Protein AF-Q6QZM2-F1 (afdb_monomer)

InterPro domains:
  IPR052220 Methyltransferase-like protein 25 [PTHR12496] (1-165)

Nearest PDB structures (foldseek):
  8p1q-assembly1_A  TM=1.796E-01  e=7.866E+00  Homo sapiens

Secondary structure (DSSP, 8-state):
---SHHHHHTT----HHHHHHTT--HHHHHHTTPPPPTHHHHHHHHHHHHHHH-GGGTTT-------S-SSHHHHHHHHHHHHT-HHHHTS-HHHHHHHHHHTTTHHHHHHHHHHHHHHTHHHHHHHHHHHHHHHHHHTT--SEEEEE-S-TTT-S--EEEEE-------

Sequence (170 aa):
FPLSQYLRERQVRMGRNARMLAAQSIERTVDAKELPNVTLYYRALLEILVHRHAPQLKNELQVGKVRKFESFEEYIQKCATKLDAPWLTAVKKEELQSLLQEYALDKHFLDLFYLLRMSFAPVLESLILLDRLLYLKELGYERSYLIDLFDPVISPRHFAIVSIKPQTQQ

Mean predicted aligned error: 5.3 Å

Foldseek 3Di:
DFLAPVVVVVVDDDDPVLVVLLLDFPVQCVVVVDFPDCVVVLVVLVLVVCVVFPVVCNPPQDQDDDDDDDDSLRVQVSSCVSRVPVSSVVDDPVVSVVSCVVCVVVVVVVRVVVSVSNVCNNVSNVVRVVSVQNSCVVVVQVQWDWDQQDDCNVPVPRIDIDTDDPDPPD

pLDDT: mean 92.28, std 6.99, range [41.72, 98.44]

Solvent-accessible surface area (backbone atoms only — not comparable to full-atom values): 10043 Å² total; per-residue (Å²): 103,61,73,15,65,76,42,48,77,68,64,49,78,66,56,69,69,55,60,58,37,28,73,50,48,53,58,35,38,60,74,70,67,57,71,73,64,66,65,60,54,53,48,54,53,48,51,50,50,32,55,74,77,38,56,90,44,65,89,72,71,77,76,77,90,82,77,94,63,92,47,69,67,53,46,47,48,53,45,17,67,73,64,72,32,69,72,57,61,68,57,51,69,68,5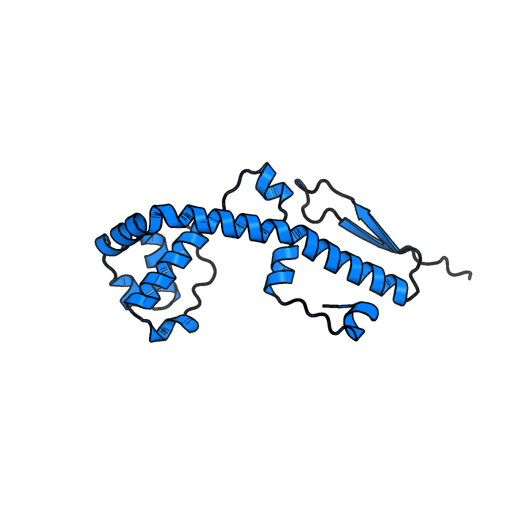6,58,50,51,51,53,62,74,46,53,70,54,48,57,56,53,45,50,51,50,53,59,55,41,69,47,7,63,58,47,33,49,53,54,52,49,33,51,53,48,30,39,39,76,72,66,43,71,58,49,46,82,42,85,75,49,58,43,61,86,34,62,79,15,67,44,81,49,71,61,80,75,82,78,84,128

Radius of gyration: 22.47 Å; Cα contacts (8 Å, |Δi|>4): 160; chains: 1; bounding box: 41×36×76 Å

Organism: Drosophila simulans (NCBI:txid7240)

Structure (mmCIF, N/CA/C/O backbone):
data_AF-Q6QZM2-F1
#
_entry.id   AF-Q6QZM2-F1
#
loop_
_atom_site.group_PDB
_atom_site.id
_atom_site.type_symbol
_atom_site.label_atom_id
_atom_site.label_alt_id
_atom_site.label_comp_id
_atom_site.label_asym_id
_atom_site.label_entity_id
_atom_site.label_seq_id
_atom_site.pdbx_PDB_ins_code
_atom_site.Cartn_x
_atom_site.Cartn_y
_atom_site.Cartn_z
_atom_site.occupancy
_atom_site.B_iso_or_equiv
_atom_site.auth_seq_id
_atom_site.auth_comp_id
_atom_site.auth_asym_id
_atom_site.auth_atom_id
_atom_site.pdbx_PDB_model_num
ATOM 1 N N . PHE A 1 1 ? -5.371 -10.272 12.653 1.00 90.38 1 PHE A N 1
ATOM 2 C CA . PHE A 1 1 ? -6.706 -9.774 12.296 1.00 90.38 1 PHE A CA 1
ATOM 3 C C . PHE A 1 1 ? -7.587 -10.994 12.187 1.00 90.38 1 PHE A C 1
ATOM 5 O O . PHE A 1 1 ? -7.210 -11.879 11.417 1.00 90.38 1 PHE A O 1
ATOM 12 N N . PRO A 1 2 ? -8.656 -11.066 12.980 1.00 97.19 2 PRO A N 1
ATOM 13 C CA . PRO A 1 2 ? -9.215 -9.993 13.815 1.00 97.19 2 PRO A CA 1
ATOM 14 C C . PRO A 1 2 ? -8.735 -10.053 15.281 1.00 97.19 2 PRO A C 1
ATOM 16 O O . PRO A 1 2 ? -7.919 -10.918 15.609 1.00 97.19 2 PRO A O 1
ATOM 19 N N . LEU A 1 3 ? -9.177 -9.110 16.120 1.00 97.81 3 LEU A N 1
ATOM 20 C CA . LEU A 1 3 ? -9.057 -9.141 17.586 1.00 97.81 3 LEU A CA 1
ATOM 21 C C . LEU A 1 3 ? -10.378 -9.523 18.262 1.00 97.81 3 LEU A C 1
ATOM 23 O O . LEU A 1 3 ? -10.362 -10.332 19.191 1.00 97.81 3 LEU A O 1
ATOM 27 N N . SER A 1 4 ? -11.506 -8.987 17.790 1.00 98.31 4 SER A N 1
ATOM 28 C CA . SER A 1 4 ? -12.819 -9.270 18.375 1.00 98.31 4 SER A CA 1
ATOM 29 C C . SER A 1 4 ? -13.150 -10.760 18.316 1.00 98.31 4 SER A C 1
ATOM 31 O O . SER A 1 4 ? -12.785 -11.474 17.374 1.00 98.31 4 SER A O 1
ATOM 33 N N . GLN A 1 5 ? -13.822 -11.262 19.344 1.00 98.44 5 GLN A N 1
ATOM 34 C CA . GLN A 1 5 ? -14.399 -12.597 19.364 1.00 98.44 5 GLN A CA 1
ATOM 35 C C . GLN A 1 5 ? -15.406 -12.754 18.219 1.00 98.44 5 GLN A C 1
ATOM 37 O O . GLN A 1 5 ? -15.305 -13.726 17.471 1.00 98.44 5 GLN A O 1
ATOM 42 N N . TYR A 1 6 ? -16.261 -11.754 17.982 1.00 98.19 6 TYR A N 1
ATOM 43 C CA . TYR A 1 6 ? -17.255 -11.765 16.902 1.00 98.19 6 TYR A CA 1
ATOM 44 C C . TYR A 1 6 ? -16.673 -12.105 15.517 1.00 98.19 6 TYR A C 1
ATOM 46 O O . TYR A 1 6 ? -17.218 -12.948 14.791 1.00 98.19 6 TYR A O 1
ATOM 54 N N . LEU A 1 7 ? -15.565 -11.459 15.128 1.00 97.94 7 LEU A N 1
ATOM 55 C CA . LEU A 1 7 ? -14.921 -11.716 13.836 1.00 97.94 7 LEU A CA 1
ATOM 56 C C . LEU A 1 7 ? -14.043 -12.977 13.856 1.00 97.94 7 LEU A C 1
ATOM 58 O O . LEU A 1 7 ? -13.875 -13.607 12.808 1.00 97.94 7 LEU A O 1
ATOM 62 N N . ARG A 1 8 ? -13.493 -13.363 15.019 1.00 98.06 8 ARG A N 1
ATOM 63 C CA . ARG A 1 8 ? -12.731 -14.617 15.176 1.00 98.06 8 ARG A CA 1
ATOM 64 C C . ARG A 1 8 ? -13.630 -15.834 14.966 1.00 98.06 8 ARG A C 1
ATOM 66 O O . ARG A 1 8 ? -13.247 -16.729 14.219 1.00 98.06 8 ARG A O 1
ATOM 73 N N . GLU A 1 9 ? -14.829 -15.833 15.542 1.00 98.31 9 GLU A N 1
ATOM 74 C CA . GLU A 1 9 ? -15.831 -16.899 15.380 1.00 98.31 9 GLU A CA 1
ATOM 75 C C . GLU A 1 9 ? -16.295 -17.046 13.927 1.00 98.31 9 GLU A C 1
ATOM 77 O O . GLU A 1 9 ? -16.494 -18.155 13.440 1.00 98.31 9 GLU A O 1
ATOM 82 N N . ARG A 1 10 ? -16.378 -15.932 13.193 1.00 97.75 10 ARG A N 1
ATOM 83 C CA . ARG A 1 10 ? -16.682 -15.906 11.749 1.00 97.75 10 ARG A CA 1
ATOM 84 C C . ARG A 1 10 ? -15.488 -16.238 10.861 1.00 97.75 10 ARG A C 1
ATOM 86 O O . ARG A 1 10 ? -15.605 -16.182 9.641 1.00 97.75 10 ARG A O 1
ATOM 93 N N . GLN A 1 11 ? -14.338 -16.543 11.459 1.00 97.31 11 GLN A N 1
ATOM 94 C CA . GLN A 1 11 ? -13.102 -16.878 10.758 1.00 97.31 11 GLN A CA 1
ATOM 95 C C . GLN A 1 11 ? -12.695 -15.824 9.715 1.00 97.31 11 GLN A C 1
ATOM 97 O O . GLN A 1 11 ? -12.095 -16.153 8.689 1.00 97.31 11 GLN A O 1
ATOM 102 N N . VAL A 1 12 ? -12.997 -14.546 9.967 1.00 97.00 12 VAL A N 1
ATOM 103 C CA . VAL A 1 12 ? -12.659 -13.463 9.038 1.00 97.00 12 VAL A CA 1
ATOM 104 C C . VAL A 1 12 ? -11.143 -13.331 8.951 1.00 97.00 12 VAL A C 1
ATOM 106 O O . VAL A 1 12 ? -10.445 -13.302 9.963 1.00 97.00 12 VAL A O 1
ATOM 109 N N . ARG A 1 13 ? -10.607 -13.218 7.733 1.00 96.00 13 ARG A N 1
ATOM 110 C CA . ARG A 1 13 ? -9.166 -13.069 7.501 1.00 96.00 13 ARG A CA 1
ATOM 111 C C . ARG A 1 13 ? -8.884 -11.831 6.671 1.00 96.00 13 ARG A C 1
ATOM 113 O O . ARG A 1 13 ? -9.508 -11.603 5.643 1.00 96.00 13 ARG A O 1
ATOM 120 N N . MET A 1 14 ? -7.879 -11.067 7.093 1.00 95.31 14 MET A N 1
ATOM 121 C CA . MET A 1 14 ? -7.363 -9.934 6.330 1.00 95.31 14 MET A CA 1
ATOM 122 C C . MET A 1 14 ? -5.861 -10.101 6.091 1.00 95.31 14 MET A C 1
ATOM 124 O O . MET A 1 14 ? -5.041 -10.041 7.016 1.00 95.31 14 MET A O 1
ATOM 128 N N . GLY A 1 15 ? -5.499 -10.319 4.825 1.00 95.75 15 GLY A N 1
ATOM 129 C CA . GLY A 1 15 ? -4.117 -10.518 4.394 1.00 95.75 15 GLY A CA 1
ATOM 130 C C . GLY A 1 15 ? -3.239 -9.274 4.565 1.00 95.75 15 GLY A C 1
ATOM 131 O O . GLY A 1 15 ? -3.713 -8.164 4.817 1.00 95.75 15 GLY A O 1
ATOM 132 N N . ARG A 1 16 ? -1.922 -9.448 4.401 1.00 94.19 16 ARG A N 1
ATOM 133 C CA . ARG A 1 16 ? -0.940 -8.354 4.514 1.00 94.19 16 ARG A CA 1
ATOM 134 C C . ARG A 1 16 ? -1.261 -7.188 3.574 1.00 94.19 16 ARG A C 1
ATOM 136 O O . ARG A 1 16 ? -1.230 -6.045 4.008 1.00 94.19 16 ARG A O 1
ATOM 143 N N . ASN A 1 17 ? -1.612 -7.465 2.319 1.00 93.31 17 ASN A N 1
ATOM 144 C CA . ASN A 1 17 ? -1.835 -6.424 1.308 1.00 93.31 17 ASN A CA 1
ATOM 145 C C . ASN A 1 17 ? -3.066 -5.554 1.582 1.00 93.31 17 ASN A C 1
ATOM 147 O O . ASN A 1 17 ? -3.038 -4.369 1.257 1.00 93.31 17 ASN A O 1
ATOM 151 N N . ALA A 1 18 ? -4.112 -6.125 2.184 1.00 95.00 18 ALA A N 1
ATOM 152 C CA . ALA A 1 18 ? -5.290 -5.379 2.619 1.00 95.00 18 ALA A CA 1
ATOM 153 C C . ALA A 1 18 ? -4.962 -4.506 3.841 1.00 95.00 18 ALA A C 1
ATOM 155 O O . ALA A 1 18 ? -5.259 -3.320 3.845 1.00 95.00 18 ALA A O 1
ATOM 156 N N . ARG A 1 19 ? -4.222 -5.039 4.823 1.00 94.62 19 ARG A N 1
ATOM 157 C CA . ARG A 1 19 ? -3.758 -4.247 5.979 1.00 94.62 19 ARG A CA 1
ATOM 158 C C . ARG A 1 19 ? -2.808 -3.109 5.594 1.00 94.62 19 ARG A C 1
ATOM 160 O O . ARG A 1 19 ? -2.853 -2.052 6.204 1.00 94.62 19 ARG A O 1
ATOM 167 N N . MET A 1 20 ? -1.955 -3.315 4.589 1.00 93.38 20 MET A N 1
ATOM 168 C CA . MET A 1 20 ? -1.104 -2.250 4.041 1.00 93.38 20 MET A CA 1
ATOM 169 C C . MET A 1 20 ? -1.921 -1.189 3.293 1.0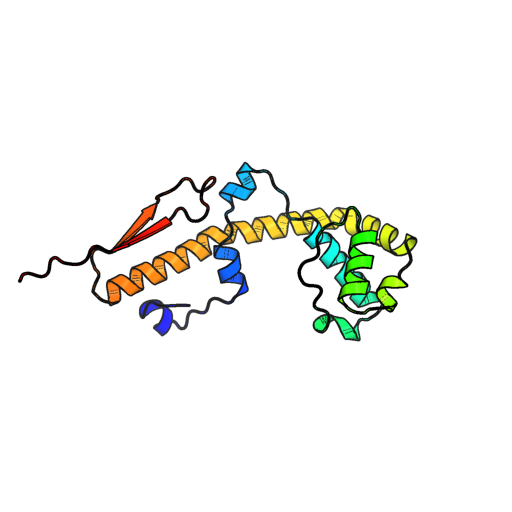0 93.38 20 MET A C 1
ATOM 171 O O . MET A 1 20 ? -1.562 -0.016 3.334 1.00 93.38 20 MET A O 1
ATOM 175 N N . LEU A 1 21 ? -2.992 -1.601 2.604 1.00 93.75 21 LEU A N 1
ATOM 176 C CA . LEU A 1 21 ? -3.899 -0.691 1.906 1.00 93.75 21 LEU A CA 1
ATOM 177 C C . LEU A 1 21 ? -4.693 0.173 2.884 1.00 93.75 21 LEU A C 1
ATOM 179 O O . LEU A 1 21 ? -4.790 1.367 2.664 1.00 93.75 21 LEU A O 1
ATOM 183 N N . ALA A 1 22 ? -5.160 -0.406 3.991 1.00 94.31 22 ALA A N 1
ATOM 184 C CA . ALA A 1 22 ? -5.863 0.306 5.059 1.00 94.31 22 ALA A CA 1
ATOM 185 C C . ALA A 1 22 ? -5.058 1.459 5.690 1.00 94.31 22 ALA A C 1
ATOM 187 O O . ALA A 1 22 ? -5.608 2.247 6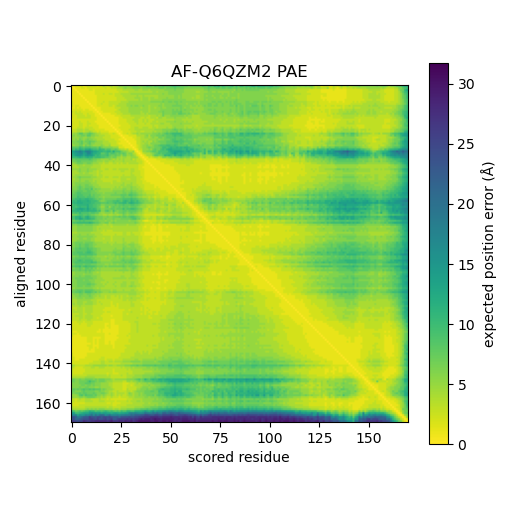.439 1.00 94.31 22 ALA A O 1
ATOM 188 N N . ALA A 1 23 ? -3.745 1.532 5.445 1.00 90.56 23 ALA A N 1
ATOM 189 C CA . ALA A 1 23 ? -2.890 2.613 5.929 1.00 90.56 23 ALA A CA 1
ATOM 190 C C . ALA A 1 23 ? -2.675 3.737 4.896 1.00 90.56 23 ALA A C 1
ATOM 192 O O . ALA A 1 23 ? -1.897 4.656 5.159 1.00 90.56 23 ALA A O 1
ATOM 193 N N . GLN A 1 24 ? -3.269 3.625 3.707 1.00 90.12 24 GLN A N 1
ATOM 194 C CA . GLN A 1 24 ? -3.244 4.658 2.673 1.00 90.12 24 GLN A CA 1
ATOM 195 C C . GLN A 1 24 ? -4.419 5.621 2.876 1.00 90.12 24 GLN A C 1
ATOM 197 O O . GLN A 1 24 ? -5.484 5.183 3.295 1.00 90.12 24 GLN A O 1
ATOM 202 N N . SER A 1 25 ? -4.245 6.903 2.543 1.00 88.75 25 SER A N 1
ATOM 203 C CA . SER A 1 25 ? -5.334 7.892 2.561 1.00 88.75 25 SER A CA 1
ATOM 204 C C . SER A 1 25 ? -5.645 8.346 1.148 1.00 88.75 25 SER A C 1
ATOM 206 O O . SER A 1 25 ? -4.751 8.762 0.409 1.00 88.75 25 SER A O 1
ATOM 208 N N . ILE A 1 26 ? -6.923 8.248 0.790 1.00 87.00 26 ILE A N 1
ATOM 209 C CA . ILE A 1 26 ? -7.439 8.726 -0.490 1.00 87.00 26 ILE A CA 1
ATOM 210 C C . ILE A 1 26 ? -7.563 10.250 -0.487 1.00 87.00 26 ILE A C 1
ATOM 212 O O . ILE A 1 26 ? -7.263 10.882 -1.492 1.00 87.00 26 ILE A O 1
ATOM 216 N N . GLU A 1 27 ? -7.910 10.840 0.655 1.00 88.12 27 GLU A N 1
ATOM 217 C CA . GLU A 1 27 ? -8.067 12.279 0.868 1.00 88.12 27 GLU A CA 1
ATOM 218 C C . GLU A 1 27 ? -6.765 13.006 0.545 1.00 88.12 27 GLU A C 1
ATOM 220 O O . GLU A 1 27 ? -6.755 13.935 -0.256 1.00 88.12 27 GLU A O 1
ATOM 225 N N . ARG A 1 28 ? -5.641 12.509 1.074 1.00 86.75 28 ARG A N 1
ATOM 226 C CA . ARG A 1 28 ? -4.314 13.048 0.770 1.00 86.75 28 ARG A CA 1
ATOM 227 C C . ARG A 1 28 ? -3.939 12.895 -0.701 1.00 86.75 28 ARG A C 1
ATOM 229 O O . ARG A 1 28 ? -3.351 13.805 -1.271 1.00 86.75 28 ARG A O 1
ATOM 236 N N . THR A 1 29 ? -4.237 11.748 -1.313 1.00 85.69 29 THR A N 1
ATOM 237 C CA . THR A 1 29 ? -3.947 11.529 -2.739 1.00 85.69 29 THR A CA 1
ATOM 238 C C . THR A 1 29 ? -4.741 12.492 -3.624 1.00 85.69 29 THR A C 1
ATOM 240 O O . THR A 1 29 ? -4.187 13.039 -4.576 1.00 85.69 29 THR A O 1
ATOM 243 N N . VAL A 1 30 ? -6.014 12.725 -3.297 1.00 86.19 30 VAL A N 1
ATOM 244 C CA . VAL A 1 30 ? -6.886 13.663 -4.013 1.00 86.19 30 VAL A CA 1
ATOM 245 C C . VAL A 1 30 ? -6.418 15.106 -3.820 1.00 86.19 30 VAL A C 1
ATOM 247 O O . VAL A 1 30 ? -6.300 15.828 -4.808 1.00 86.19 30 VAL A O 1
ATOM 250 N N . ASP A 1 31 ? -6.098 15.508 -2.587 1.00 87.62 31 ASP A N 1
ATOM 251 C CA . ASP A 1 31 ? -5.610 16.855 -2.263 1.00 87.62 31 ASP A CA 1
ATOM 252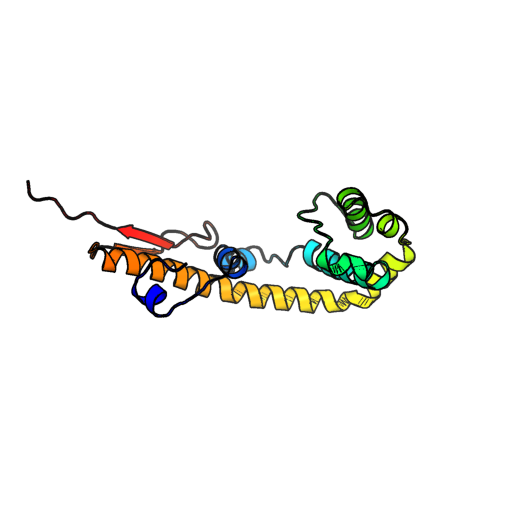 C C . ASP A 1 31 ? -4.292 17.177 -2.983 1.00 87.62 31 ASP A C 1
ATOM 254 O O . ASP A 1 31 ? -4.180 18.185 -3.683 1.00 87.62 31 ASP A O 1
ATOM 258 N N . ALA A 1 32 ? -3.328 16.255 -2.923 1.00 86.69 32 ALA A N 1
ATOM 259 C CA . ALA A 1 32 ? -2.037 16.406 -3.587 1.00 86.69 32 ALA A CA 1
ATOM 260 C C . ALA A 1 32 ? -2.118 16.275 -5.122 1.00 86.69 32 ALA A C 1
ATOM 262 O O . ALA A 1 32 ? -1.139 16.559 -5.814 1.00 86.69 32 ALA A O 1
ATOM 263 N N . LYS A 1 33 ? -3.265 15.837 -5.667 1.00 83.25 33 LYS A N 1
ATOM 264 C CA . LYS A 1 33 ? -3.457 15.500 -7.091 1.00 83.25 33 LYS A CA 1
ATOM 265 C C . LYS A 1 33 ? -2.369 14.552 -7.611 1.00 83.25 33 LYS A C 1
ATOM 267 O O . LYS A 1 33 ? -1.928 14.648 -8.757 1.00 83.25 33 LYS A O 1
ATOM 272 N N . GLU A 1 34 ? -1.921 13.641 -6.751 1.00 79.62 34 GLU A N 1
ATOM 273 C CA . GLU A 1 34 ? -0.825 12.727 -7.050 1.00 79.62 34 GLU A CA 1
ATOM 274 C C . GLU A 1 34 ? -1.336 11.496 -7.801 1.00 79.62 34 GLU A C 1
ATOM 276 O O . GLU A 1 34 ? -2.174 10.734 -7.319 1.00 79.62 34 GLU A O 1
ATOM 281 N N . LEU A 1 35 ? -0.779 11.272 -8.990 1.00 76.94 35 LEU A N 1
ATOM 282 C CA . LEU A 1 35 ? -0.908 10.002 -9.697 1.00 76.94 35 LEU A CA 1
ATOM 283 C C . LEU A 1 35 ? -0.002 8.934 -9.056 1.00 76.94 35 LEU A C 1
ATOM 285 O O . LEU A 1 35 ? 0.953 9.268 -8.344 1.00 76.94 35 LEU A O 1
ATOM 289 N N . PRO A 1 36 ? -0.260 7.635 -9.304 1.00 80.75 36 PRO A N 1
ATOM 290 C CA . PRO A 1 36 ? 0.590 6.582 -8.778 1.00 80.75 36 PRO A CA 1
ATOM 291 C C . PRO A 1 36 ? 2.030 6.765 -9.247 1.00 80.75 36 PRO A C 1
ATOM 293 O O . PRO A 1 36 ? 2.318 7.227 -10.352 1.00 80.75 36 PRO A O 1
ATOM 296 N N . ASN A 1 37 ? 2.957 6.353 -8.388 1.00 84.94 37 ASN A N 1
ATOM 297 C CA . ASN A 1 37 ? 4.373 6.479 -8.673 1.00 84.94 37 ASN A CA 1
ATOM 298 C C . ASN A 1 37 ? 4.740 5.734 -9.972 1.00 84.94 37 ASN A C 1
ATOM 300 O O . ASN A 1 37 ? 4.425 4.551 -10.113 1.00 84.94 37 ASN A O 1
ATOM 304 N N . VAL A 1 38 ? 5.485 6.395 -10.867 1.00 90.50 38 VAL A N 1
ATOM 305 C CA . VAL A 1 38 ? 5.954 5.836 -12.153 1.00 90.50 38 VAL A CA 1
ATOM 306 C C . VAL A 1 38 ? 6.670 4.486 -12.011 1.00 90.50 38 VAL A C 1
ATOM 308 O O . VAL A 1 38 ? 6.636 3.665 -12.923 1.00 90.50 38 VAL A O 1
ATOM 311 N N . THR A 1 39 ? 7.251 4.193 -10.840 1.00 91.69 39 THR A N 1
ATOM 312 C CA . THR A 1 39 ? 7.808 2.866 -10.526 1.00 91.69 39 THR A CA 1
ATOM 313 C C . THR A 1 39 ? 6.816 1.723 -10.723 1.00 91.69 39 THR A C 1
ATOM 315 O O . THR A 1 39 ? 7.258 0.625 -11.040 1.00 91.69 39 THR A O 1
ATOM 318 N N . LEU A 1 40 ? 5.508 1.928 -10.527 1.00 91.44 40 LEU A N 1
ATOM 319 C CA . LEU A 1 40 ? 4.507 0.884 -10.755 1.00 91.44 40 LEU A CA 1
ATOM 320 C C . LEU A 1 40 ? 4.438 0.510 -12.239 1.00 91.44 40 LEU A C 1
ATOM 322 O O . LEU A 1 40 ? 4.475 -0.673 -12.567 1.00 91.44 40 LEU A O 1
ATOM 326 N N . TYR A 1 41 ? 4.418 1.517 -13.113 1.00 94.56 41 TYR A N 1
ATOM 327 C CA . TYR A 1 41 ? 4.457 1.330 -14.560 1.00 94.56 41 TYR A CA 1
ATOM 328 C C . TYR A 1 41 ? 5.767 0.664 -14.995 1.00 94.56 41 TYR A C 1
ATOM 330 O O . TYR A 1 41 ? 5.743 -0.382 -15.635 1.00 94.56 41 TYR A O 1
ATOM 338 N N . TYR A 1 42 ? 6.918 1.172 -14.545 1.00 95.94 42 TYR A N 1
ATOM 339 C CA . TYR A 1 42 ? 8.216 0.574 -14.884 1.00 95.94 42 TYR A CA 1
ATOM 340 C C . TYR A 1 42 ? 8.385 -0.856 -14.361 1.00 95.94 42 TYR A C 1
ATOM 342 O O . TYR A 1 42 ? 9.039 -1.667 -15.010 1.00 95.94 42 TYR A O 1
ATOM 350 N N . ARG A 1 43 ? 7.771 -1.208 -13.224 1.00 94.00 43 ARG A N 1
ATOM 351 C CA . ARG A 1 43 ? 7.728 -2.602 -12.757 1.00 94.00 43 ARG A CA 1
ATOM 352 C C . ARG A 1 43 ? 6.895 -3.497 -13.661 1.00 94.00 43 ARG A C 1
ATOM 354 O O . ARG A 1 43 ? 7.297 -4.631 -13.878 1.00 94.00 43 ARG A O 1
ATOM 361 N N . ALA A 1 44 ? 5.765 -3.011 -14.172 1.00 94.56 44 ALA A N 1
ATOM 362 C CA . ALA A 1 44 ? 4.960 -3.773 -15.121 1.00 94.56 44 ALA A CA 1
ATOM 363 C C . ALA A 1 44 ? 5.740 -4.025 -16.423 1.00 94.56 44 ALA A C 1
ATOM 365 O O . ALA A 1 44 ? 5.760 -5.146 -16.918 1.00 94.56 44 ALA A O 1
ATOM 366 N N . LEU A 1 45 ? 6.468 -3.020 -16.918 1.00 96.56 45 LEU A N 1
ATOM 367 C CA . LEU A 1 45 ? 7.342 -3.185 -18.083 1.00 96.56 45 LEU A CA 1
ATOM 368 C C . LEU A 1 45 ? 8.509 -4.145 -17.812 1.00 96.56 45 LEU A C 1
ATOM 370 O O . LEU A 1 45 ? 8.828 -4.985 -18.649 1.00 96.56 45 LEU A O 1
ATOM 374 N N . LEU A 1 46 ? 9.120 -4.071 -16.627 1.00 96.06 46 LEU A N 1
ATOM 375 C CA . LEU A 1 46 ? 10.141 -5.032 -16.214 1.00 96.06 46 LEU A CA 1
ATOM 376 C C . LEU A 1 46 ? 9.592 -6.466 -16.185 1.00 96.06 46 LEU A C 1
ATOM 378 O O . LEU A 1 46 ? 10.276 -7.374 -16.639 1.00 96.06 46 LEU A O 1
ATOM 382 N N . GLU A 1 47 ? 8.364 -6.677 -15.709 1.00 94.94 47 GLU A N 1
ATOM 383 C CA . GLU A 1 47 ? 7.717 -7.997 -15.720 1.00 94.94 47 GLU A CA 1
ATOM 384 C C . GLU A 1 47 ? 7.559 -8.543 -17.150 1.00 94.94 47 GLU A C 1
ATOM 386 O O . GLU A 1 47 ? 7.766 -9.733 -17.390 1.00 94.94 47 GLU A O 1
ATOM 391 N N . ILE A 1 48 ? 7.260 -7.676 -18.123 1.00 95.69 48 ILE A N 1
ATOM 392 C CA . ILE A 1 48 ? 7.204 -8.053 -19.543 1.00 95.69 48 ILE A CA 1
ATOM 393 C C . ILE A 1 48 ? 8.593 -8.463 -20.047 1.00 95.69 48 ILE A C 1
ATOM 395 O O . ILE A 1 48 ? 8.716 -9.490 -20.714 1.00 95.69 48 ILE A O 1
ATOM 399 N N . LEU A 1 49 ? 9.647 -7.721 -19.693 1.00 96.50 49 LEU A N 1
ATOM 400 C CA . LEU A 1 49 ? 11.027 -8.092 -20.035 1.00 96.50 49 LEU A CA 1
ATOM 401 C C . LEU A 1 49 ? 11.424 -9.438 -19.417 1.00 96.50 49 LEU A C 1
ATOM 403 O O . LEU A 1 49 ? 12.002 -10.274 -20.107 1.00 96.50 49 LEU A O 1
ATOM 407 N N . VAL A 1 50 ? 11.071 -9.681 -18.151 1.00 95.31 50 VAL A N 1
ATOM 408 C CA . VAL A 1 50 ? 11.290 -10.978 -17.491 1.00 95.31 50 VAL A CA 1
ATOM 409 C C . VAL A 1 50 ? 10.564 -12.082 -18.250 1.00 95.31 50 VAL A C 1
ATOM 411 O O . VAL A 1 50 ? 11.155 -13.119 -18.527 1.00 95.31 50 VAL A O 1
ATOM 414 N N . HIS A 1 51 ? 9.313 -11.861 -18.652 1.00 94.69 51 HIS A N 1
ATOM 415 C CA . HIS A 1 51 ? 8.561 -12.856 -19.408 1.00 94.69 51 HIS A CA 1
ATOM 416 C C . HIS A 1 51 ? 9.174 -13.157 -20.785 1.00 94.69 51 HIS A C 1
ATOM 418 O O . HIS A 1 51 ? 9.171 -14.312 -21.205 1.00 94.69 51 HIS A O 1
ATOM 424 N N . ARG A 1 52 ? 9.713 -12.140 -21.470 1.00 94.81 52 ARG A N 1
ATOM 425 C CA . ARG A 1 52 ? 10.329 -12.273 -22.801 1.00 94.81 52 ARG A CA 1
ATOM 426 C C . ARG A 1 52 ? 11.703 -12.954 -22.754 1.00 94.81 52 ARG A C 1
ATOM 428 O O . ARG A 1 52 ? 11.977 -13.800 -23.597 1.00 94.81 52 ARG A O 1
ATOM 435 N N . HIS A 1 53 ? 12.549 -12.607 -21.783 1.00 94.25 53 HIS A N 1
ATOM 436 C CA . HIS A 1 53 ? 13.969 -13.004 -21.770 1.00 94.25 53 HIS A CA 1
ATOM 437 C C . HIS A 1 53 ? 14.325 -14.068 -20.732 1.00 94.25 53 HIS A C 1
ATOM 439 O O . HIS A 1 53 ? 15.287 -14.811 -20.916 1.00 94.25 53 HIS A O 1
ATOM 445 N N . ALA A 1 54 ? 13.580 -14.147 -19.631 1.00 93.69 54 ALA A N 1
ATOM 446 C CA . ALA A 1 54 ? 13.873 -15.049 -18.522 1.00 93.69 54 ALA A CA 1
ATOM 447 C C . ALA A 1 54 ? 12.589 -15.574 -17.845 1.00 93.69 54 ALA A C 1
ATOM 449 O O . ALA A 1 54 ? 12.412 -15.392 -16.635 1.00 93.69 54 ALA A O 1
ATOM 450 N N . PRO A 1 55 ? 11.675 -16.230 -18.590 1.00 93.06 55 PRO A N 1
ATOM 451 C CA . PRO A 1 55 ? 10.377 -16.663 -18.067 1.00 93.06 55 PRO A CA 1
ATOM 452 C C . PRO A 1 55 ? 10.487 -17.592 -16.850 1.00 93.06 55 PRO A C 1
ATOM 454 O O . PRO A 1 55 ? 9.609 -17.580 -15.987 1.00 93.06 55 PRO A O 1
ATOM 457 N N . GLN A 1 56 ? 11.579 -18.351 -16.741 1.00 93.25 56 GLN A N 1
ATOM 458 C CA . GLN A 1 56 ? 11.891 -19.205 -15.595 1.00 93.25 56 GLN A CA 1
ATOM 459 C C . GLN A 1 56 ? 12.062 -18.423 -14.283 1.00 93.25 56 GLN A C 1
ATOM 461 O O . GLN A 1 56 ? 11.788 -18.964 -13.219 1.00 93.25 56 GLN A O 1
ATOM 466 N N . LEU A 1 57 ? 12.446 -17.143 -14.345 1.00 90.62 57 LEU A N 1
ATOM 467 C CA . LEU A 1 57 ? 12.721 -16.312 -13.168 1.00 90.62 57 LEU A CA 1
ATOM 468 C C . LEU A 1 57 ? 11.500 -15.517 -12.674 1.00 90.62 57 LEU A C 1
ATOM 470 O O . LEU A 1 57 ? 11.598 -14.802 -11.675 1.00 90.62 57 LEU A O 1
ATOM 474 N N . LYS A 1 58 ? 10.341 -15.625 -13.338 1.00 85.12 58 LYS A N 1
ATOM 475 C CA . LYS A 1 58 ? 9.152 -14.783 -13.096 1.00 85.12 58 LYS A CA 1
ATOM 476 C C . LYS A 1 58 ? 8.752 -14.657 -11.619 1.00 85.12 58 LYS A C 1
ATOM 478 O O . LYS A 1 58 ? 8.416 -13.574 -11.159 1.00 85.12 58 LYS A O 1
ATOM 483 N N . ASN A 1 59 ? 8.806 -15.753 -10.865 1.00 86.31 59 ASN A N 1
ATOM 484 C CA . ASN A 1 59 ? 8.402 -15.771 -9.453 1.00 86.31 59 ASN A CA 1
ATOM 485 C C . ASN A 1 59 ? 9.584 -15.689 -8.473 1.00 86.31 59 ASN A C 1
ATOM 487 O O . ASN A 1 59 ? 9.376 -15.677 -7.259 1.00 86.31 59 ASN A O 1
ATOM 491 N N . GLU A 1 60 ? 10.812 -15.645 -8.984 1.00 87.12 60 GLU A N 1
ATOM 492 C CA . GLU A 1 60 ? 12.039 -15.668 -8.185 1.00 87.12 60 GLU A CA 1
ATOM 493 C C . GLU A 1 60 ? 12.595 -14.256 -7.965 1.00 87.12 60 GLU A C 1
ATOM 495 O O . GLU A 1 60 ? 13.196 -13.965 -6.929 1.00 87.12 60 GLU A O 1
ATOM 500 N N . LEU A 1 61 ? 12.352 -13.342 -8.909 1.00 86.75 61 LEU A N 1
ATOM 501 C CA . LEU A 1 61 ? 12.922 -11.999 -8.870 1.00 86.75 61 LEU A CA 1
ATOM 502 C C . LEU A 1 61 ? 12.185 -11.085 -7.887 1.00 86.75 61 LEU A C 1
ATOM 504 O O . LEU A 1 61 ? 11.004 -10.771 -8.033 1.00 86.75 61 LEU A O 1
ATOM 508 N N . GLN A 1 62 ? 12.926 -10.561 -6.908 1.00 87.81 62 GLN A N 1
ATOM 509 C CA . GLN A 1 62 ? 12.425 -9.569 -5.957 1.00 87.81 62 GLN A CA 1
ATOM 510 C C . GLN A 1 62 ? 13.232 -8.272 -6.016 1.00 87.81 62 GLN A C 1
ATOM 512 O O . GLN A 1 62 ? 14.137 -8.019 -5.226 1.00 87.81 62 GLN A O 1
ATOM 517 N N . VAL A 1 63 ? 12.835 -7.379 -6.923 1.00 87.19 63 VAL A N 1
ATOM 518 C CA . VAL A 1 63 ? 13.493 -6.074 -7.130 1.00 87.19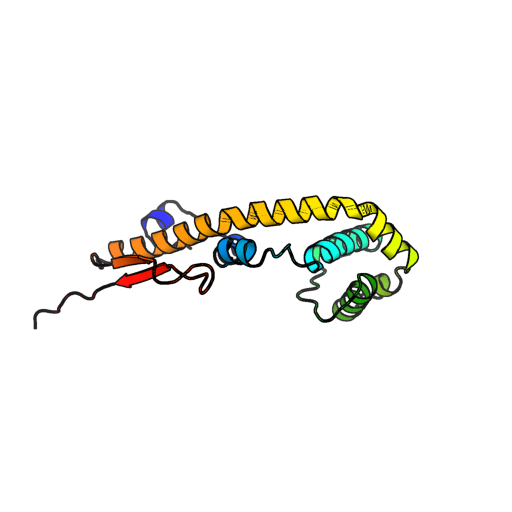 63 VAL A CA 1
ATOM 519 C C . VAL A 1 63 ? 13.420 -5.184 -5.882 1.00 87.19 63 VAL A C 1
ATOM 521 O O . VAL A 1 63 ? 14.307 -4.375 -5.613 1.00 87.19 63 VAL A O 1
ATOM 524 N N . GLY A 1 64 ? 12.348 -5.276 -5.091 1.00 87.56 64 GLY A N 1
ATOM 525 C CA . GLY A 1 64 ? 12.125 -4.390 -3.944 1.00 87.56 64 GLY A CA 1
ATOM 526 C C . GLY A 1 64 ? 12.081 -2.901 -4.333 1.00 87.56 64 GLY A C 1
ATOM 527 O O . GLY A 1 64 ? 11.744 -2.534 -5.459 1.00 87.56 64 GLY A O 1
ATOM 528 N N . LYS A 1 65 ? 12.378 -1.992 -3.393 1.00 89.88 65 LYS A N 1
ATOM 529 C CA . LYS A 1 65 ? 12.332 -0.537 -3.654 1.00 89.88 65 LYS A CA 1
ATOM 530 C C . LYS A 1 65 ? 13.539 -0.079 -4.487 1.00 89.88 65 LYS A C 1
ATOM 532 O O . LYS A 1 65 ? 14.675 -0.368 -4.113 1.00 89.88 65 LYS A O 1
ATOM 537 N N . VAL A 1 66 ? 13.276 0.677 -5.553 1.00 92.69 66 VAL A N 1
ATOM 538 C CA . VAL A 1 66 ? 14.273 1.353 -6.405 1.00 92.69 66 VAL A CA 1
ATOM 539 C C . VAL A 1 66 ? 14.014 2.855 -6.307 1.00 92.69 66 VAL A C 1
ATOM 541 O O . VAL A 1 66 ? 12.859 3.279 -6.273 1.00 92.69 66 VAL A O 1
ATOM 544 N N . ARG A 1 67 ? 15.069 3.658 -6.163 1.00 90.62 67 ARG A N 1
ATOM 545 C CA . ARG A 1 67 ? 14.998 5.122 -6.019 1.00 90.62 67 ARG A CA 1
ATOM 546 C C . ARG A 1 67 ? 16.088 5.773 -6.870 1.00 90.62 67 ARG A C 1
ATOM 548 O O . ARG A 1 67 ? 17.038 5.087 -7.245 1.00 90.62 67 ARG A O 1
ATOM 555 N N . LYS A 1 68 ? 15.989 7.095 -7.055 1.00 91.31 68 LYS A N 1
ATOM 556 C CA . LYS A 1 68 ? 16.991 7.933 -7.734 1.00 91.31 68 LYS A CA 1
ATOM 557 C C . LYS A 1 68 ? 17.255 7.452 -9.165 1.00 91.31 68 LYS A C 1
ATOM 559 O O . LYS A 1 68 ? 18.328 6.918 -9.426 1.00 91.31 68 LYS A O 1
ATOM 564 N N . PHE A 1 69 ? 16.250 7.555 -10.023 1.00 94.62 69 PHE A N 1
ATOM 565 C CA . PHE A 1 69 ? 16.330 7.281 -11.457 1.00 94.62 69 PHE A CA 1
ATOM 566 C C . PHE A 1 69 ? 15.491 8.338 -12.179 1.00 94.62 69 PHE A C 1
ATOM 568 O O . PHE A 1 69 ? 14.488 8.792 -11.619 1.00 94.62 69 PHE A O 1
ATOM 575 N N . GLU A 1 70 ? 15.891 8.704 -13.388 1.00 94.25 70 GLU A N 1
ATOM 576 C CA . GLU A 1 70 ? 15.219 9.728 -14.198 1.00 94.25 70 GLU A CA 1
ATOM 577 C C . GLU A 1 70 ? 14.535 9.136 -15.436 1.00 94.25 70 GLU A C 1
ATOM 579 O O . GLU A 1 70 ? 13.592 9.717 -15.968 1.00 94.25 70 GLU A O 1
ATOM 584 N N . SER A 1 71 ? 14.939 7.932 -15.848 1.00 96.06 71 SER A N 1
ATOM 585 C CA . SER A 1 71 ? 14.420 7.248 -17.034 1.00 96.06 71 SER A CA 1
ATOM 586 C C . SER A 1 71 ? 14.107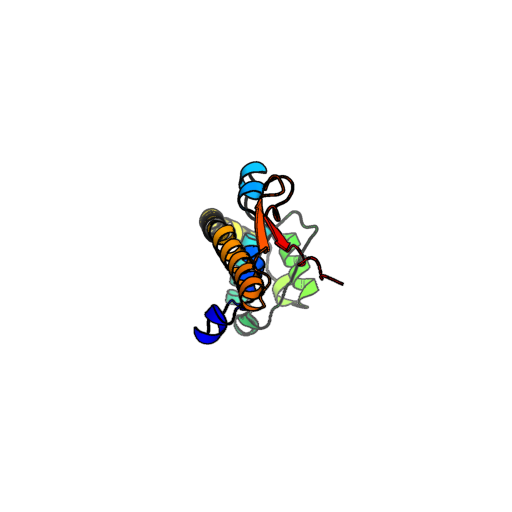 5.773 -16.776 1.00 96.06 71 SER A C 1
ATOM 588 O O . SER A 1 71 ? 14.461 5.204 -15.735 1.00 96.06 71 SER A O 1
ATOM 590 N N . PHE A 1 72 ? 13.413 5.142 -17.727 1.00 96.31 72 PHE A N 1
ATOM 591 C CA . PHE A 1 72 ? 13.168 3.702 -17.682 1.00 96.31 72 PHE A CA 1
ATOM 592 C C . PHE A 1 72 ? 14.473 2.922 -17.859 1.00 96.31 72 PHE A C 1
ATOM 594 O O . PHE A 1 72 ? 14.700 1.932 -17.171 1.00 96.31 72 PHE A O 1
ATOM 601 N N . GLU A 1 73 ? 15.380 3.409 -18.701 1.00 96.81 73 GLU A N 1
ATOM 602 C CA . GLU A 1 73 ? 16.695 2.812 -18.907 1.00 96.81 73 GLU A CA 1
ATOM 603 C C . GLU A 1 73 ? 17.506 2.792 -17.607 1.00 96.81 73 GLU A C 1
ATOM 605 O O . GLU A 1 73 ? 18.013 1.743 -17.209 1.00 96.81 73 GLU A O 1
ATOM 610 N N . GLU A 1 74 ? 17.563 3.909 -16.877 1.00 96.44 74 GLU A N 1
ATOM 611 C CA . GLU A 1 74 ? 18.230 3.957 -15.570 1.00 96.44 74 GLU A CA 1
ATOM 612 C C . GLU A 1 74 ? 17.558 3.056 -14.533 1.00 96.44 74 GLU A C 1
ATOM 614 O O . GLU A 1 74 ? 18.232 2.443 -13.697 1.00 96.44 74 GLU A O 1
ATOM 619 N N . TYR A 1 75 ? 16.226 2.973 -14.571 1.00 97.25 75 TYR A N 1
ATOM 620 C CA . TYR A 1 75 ? 15.468 2.070 -13.718 1.00 97.25 75 TYR A CA 1
ATOM 621 C C . TYR A 1 75 ? 15.869 0.610 -13.967 1.00 97.25 75 TYR A C 1
ATOM 623 O O . TYR A 1 75 ? 16.150 -0.115 -13.009 1.00 97.25 75 TYR A O 1
ATOM 631 N N . ILE A 1 76 ? 15.952 0.195 -15.234 1.00 97.19 76 ILE A N 1
ATOM 632 C CA . ILE A 1 76 ? 16.346 -1.157 -15.641 1.00 97.19 76 ILE A CA 1
ATOM 633 C C . ILE A 1 76 ? 17.790 -1.459 -15.248 1.00 97.19 76 ILE A C 1
ATOM 635 O O . ILE A 1 76 ? 18.028 -2.496 -14.633 1.00 97.19 76 ILE A O 1
ATOM 639 N N . GLN A 1 77 ? 18.730 -0.539 -15.476 1.00 95.81 77 GLN A N 1
ATOM 640 C CA . GL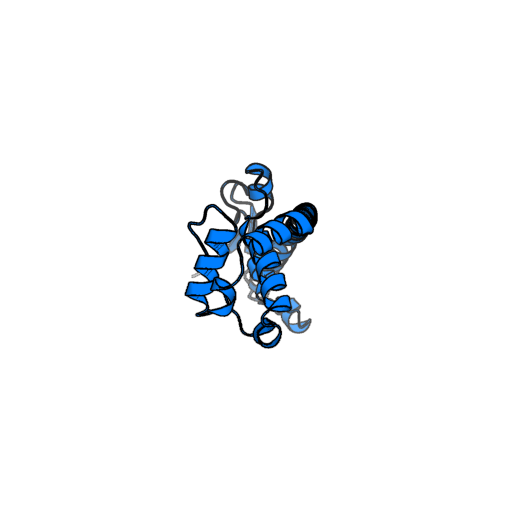N A 1 77 ? 20.128 -0.721 -15.064 1.00 95.81 77 GLN A CA 1
ATOM 641 C C . GLN A 1 77 ? 20.251 -0.944 -13.549 1.00 95.81 77 GLN A C 1
ATOM 643 O O . GLN A 1 77 ? 20.927 -1.867 -13.096 1.00 95.81 77 GLN A O 1
ATOM 648 N N . LYS A 1 78 ? 19.515 -0.171 -12.741 1.00 95.94 78 LYS A N 1
ATOM 649 C CA . LYS A 1 78 ? 19.480 -0.367 -11.281 1.00 95.94 78 LYS A CA 1
ATOM 650 C C . LYS A 1 78 ? 18.858 -1.700 -10.884 1.00 95.94 78 LYS A C 1
ATOM 652 O O . LYS A 1 78 ? 19.312 -2.309 -9.916 1.00 95.94 78 LYS A O 1
ATOM 657 N N . CYS A 1 79 ? 17.817 -2.141 -11.587 1.00 96.06 79 CYS A N 1
ATOM 658 C CA . CYS A 1 79 ? 17.224 -3.455 -11.356 1.00 96.06 79 CYS A CA 1
ATOM 659 C C . CYS A 1 79 ? 18.215 -4.569 -11.699 1.00 96.06 79 CYS A C 1
ATOM 661 O O . CYS A 1 79 ? 18.354 -5.494 -10.905 1.00 96.06 79 CYS A O 1
ATOM 663 N N . ALA A 1 80 ? 18.946 -4.444 -12.808 1.00 95.19 80 ALA A N 1
ATOM 664 C CA . ALA A 1 80 ? 19.939 -5.419 -13.245 1.00 95.19 80 ALA A CA 1
ATOM 665 C C . ALA A 1 80 ? 21.060 -5.582 -12.214 1.00 95.19 80 ALA A C 1
ATOM 667 O O . ALA A 1 80 ? 21.351 -6.703 -11.805 1.00 95.19 80 ALA A O 1
ATOM 668 N N . THR A 1 81 ? 21.606 -4.472 -11.699 1.00 93.88 81 THR A N 1
ATOM 669 C CA . THR A 1 81 ? 22.602 -4.509 -10.615 1.00 93.88 81 THR A CA 1
ATOM 670 C C . THR A 1 81 ? 22.041 -5.139 -9.344 1.00 93.88 81 THR A C 1
ATOM 672 O O . THR A 1 81 ? 22.719 -5.908 -8.673 1.00 93.88 81 THR A O 1
ATOM 675 N N . LYS A 1 82 ? 20.800 -4.808 -8.979 1.00 93.62 82 LYS A N 1
ATOM 676 C CA . LYS A 1 82 ? 20.204 -5.260 -7.718 1.00 93.62 82 LYS A CA 1
ATOM 677 C C . LYS A 1 82 ? 19.809 -6.737 -7.726 1.00 93.62 82 LYS A C 1
ATOM 679 O O . LYS A 1 82 ? 19.806 -7.359 -6.669 1.00 93.62 82 LYS A O 1
ATOM 684 N N . LEU A 1 83 ? 19.424 -7.253 -8.887 1.00 91.75 83 LEU A N 1
ATOM 685 C CA . LEU A 1 83 ? 19.033 -8.645 -9.083 1.00 91.75 83 LEU A CA 1
ATOM 686 C C . LEU A 1 83 ? 20.209 -9.550 -9.463 1.00 91.75 83 LEU A C 1
ATOM 688 O O . LEU A 1 83 ? 19.991 -10.747 -9.596 1.00 91.75 83 LEU A O 1
ATOM 692 N N . ASP A 1 84 ? 21.403 -8.984 -9.670 1.00 92.00 84 ASP A N 1
ATOM 693 C CA . ASP A 1 84 ? 22.541 -9.676 -10.285 1.00 92.00 84 ASP A CA 1
ATOM 694 C C . ASP A 1 84 ? 22.127 -10.393 -11.585 1.00 92.00 84 ASP A C 1
ATOM 696 O O . ASP A 1 84 ? 22.270 -11.602 -11.753 1.00 92.00 84 ASP A O 1
ATOM 700 N N . ALA A 1 85 ? 21.504 -9.629 -12.492 1.00 92.38 85 ALA A N 1
ATOM 701 C CA . ALA A 1 85 ? 20.863 -10.138 -13.702 1.00 92.38 85 ALA A CA 1
ATOM 702 C C . ALA A 1 85 ? 21.561 -9.618 -14.976 1.00 92.38 85 ALA A C 1
ATOM 704 O O . ALA A 1 85 ? 21.105 -8.632 -15.562 1.00 92.38 85 ALA A O 1
ATOM 705 N N . PRO A 1 86 ? 22.633 -10.284 -15.462 1.00 92.44 86 PRO A N 1
ATOM 706 C CA . PRO A 1 86 ? 23.367 -9.858 -16.659 1.00 92.44 86 PRO A CA 1
ATOM 707 C C . PRO A 1 86 ? 22.499 -9.778 -17.918 1.00 92.44 86 PRO A C 1
ATOM 709 O O . PRO A 1 86 ? 22.701 -8.904 -18.758 1.00 92.44 86 PRO A O 1
ATOM 712 N N . TRP A 1 87 ? 21.502 -10.662 -18.030 1.00 93.94 87 TRP A N 1
ATOM 713 C CA . TRP A 1 87 ? 20.557 -10.670 -19.148 1.00 93.94 87 TRP A CA 1
ATOM 714 C C . TRP A 1 87 ? 19.756 -9.365 -19.234 1.00 93.94 87 TRP A C 1
ATOM 716 O O . TRP A 1 87 ? 19.441 -8.918 -20.331 1.00 93.94 87 TRP A O 1
ATOM 726 N N . LEU A 1 88 ? 19.477 -8.722 -18.094 1.00 94.19 88 LEU A N 1
ATOM 727 C CA . LEU A 1 88 ? 18.726 -7.473 -18.044 1.00 94.19 88 LEU A CA 1
ATOM 728 C C . LEU A 1 88 ? 19.596 -6.282 -18.476 1.00 94.19 88 LEU A C 1
ATOM 730 O O . LEU A 1 88 ? 19.106 -5.380 -19.149 1.00 94.19 88 LEU A O 1
ATOM 734 N N . THR A 1 89 ? 20.896 -6.306 -18.159 1.00 93.44 89 THR A N 1
ATOM 735 C CA . THR A 1 89 ? 21.877 -5.332 -18.675 1.00 93.44 89 THR A CA 1
ATOM 736 C C . THR A 1 89 ? 22.067 -5.458 -20.188 1.00 93.44 89 THR A C 1
ATOM 738 O O . THR A 1 89 ? 22.338 -4.461 -20.853 1.00 93.44 89 THR A O 1
ATOM 741 N N . ALA A 1 90 ? 21.923 -6.669 -20.736 1.00 94.50 90 ALA A N 1
ATOM 742 C CA . ALA A 1 90 ? 22.069 -6.945 -22.164 1.00 94.50 90 ALA A CA 1
ATOM 743 C C . ALA A 1 90 ? 20.869 -6.485 -23.018 1.00 94.50 90 ALA A C 1
ATOM 745 O O . ALA A 1 90 ? 20.977 -6.462 -24.247 1.00 94.50 90 ALA A O 1
ATOM 746 N N . VAL A 1 91 ? 19.744 -6.110 -22.394 1.00 96.00 91 VAL A N 1
ATOM 747 C CA . VAL A 1 91 ? 18.573 -5.574 -23.102 1.00 96.00 91 VAL A CA 1
ATOM 748 C C . VAL A 1 91 ? 18.940 -4.251 -23.771 1.00 96.00 91 VAL A C 1
ATOM 750 O O . VAL A 1 91 ? 19.442 -3.319 -23.139 1.00 96.00 91 VAL A O 1
ATOM 753 N N . LYS A 1 92 ? 18.687 -4.169 -25.077 1.00 95.81 92 LYS A N 1
ATOM 754 C CA . LYS A 1 92 ? 19.061 -3.014 -25.897 1.00 95.81 92 LYS A CA 1
ATOM 755 C C . LYS A 1 92 ? 18.156 -1.816 -25.626 1.00 95.81 92 LYS A C 1
ATOM 757 O O . LYS A 1 92 ? 16.965 -1.965 -25.355 1.00 95.81 92 LYS A O 1
ATOM 762 N N . LYS A 1 93 ? 18.703 -0.609 -25.785 1.00 95.88 93 LYS A N 1
ATOM 763 C CA . LYS A 1 93 ? 17.954 0.641 -25.594 1.00 95.88 93 LYS A CA 1
ATOM 764 C C . LYS A 1 93 ? 16.747 0.735 -26.530 1.00 95.88 93 LYS A C 1
ATOM 766 O O . LYS A 1 93 ? 15.688 1.186 -26.108 1.00 95.88 93 LYS A O 1
ATOM 771 N N . GLU A 1 94 ? 16.889 0.268 -27.766 1.00 97.06 94 GLU A N 1
ATOM 772 C CA . GLU A 1 94 ? 15.820 0.274 -28.768 1.00 97.06 94 GLU A CA 1
ATOM 773 C C . GLU A 1 94 ? 14.628 -0.582 -28.319 1.00 97.06 94 GLU A C 1
ATOM 775 O O . GLU A 1 94 ? 13.479 -0.193 -28.513 1.00 97.06 94 GLU A O 1
ATOM 780 N N . GLU A 1 95 ? 14.887 -1.711 -27.652 1.00 97.06 95 GLU A N 1
ATOM 781 C CA . GLU A 1 95 ? 13.834 -2.562 -27.094 1.00 97.06 95 GLU A CA 1
ATOM 782 C C . GLU A 1 95 ? 13.118 -1.873 -25.926 1.00 97.06 95 GLU A C 1
ATOM 784 O O . GLU A 1 95 ? 11.890 -1.876 -25.869 1.00 97.06 95 GLU A O 1
ATOM 789 N N . LEU A 1 96 ? 13.863 -1.225 -25.023 1.00 97.50 96 LEU A N 1
ATOM 790 C CA . LEU A 1 96 ? 13.277 -0.475 -23.906 1.00 97.50 96 LEU A CA 1
ATOM 791 C C . LEU A 1 96 ? 12.386 0.675 -24.397 1.00 97.50 96 LEU A C 1
ATOM 793 O O . LEU A 1 96 ? 11.306 0.901 -23.850 1.00 97.50 96 LEU A O 1
ATOM 797 N N . GLN A 1 97 ? 12.814 1.377 -25.448 1.00 97.19 97 GLN A N 1
ATOM 798 C CA . GLN A 1 97 ? 12.033 2.441 -26.078 1.00 97.19 97 GLN A CA 1
ATOM 799 C C . GLN A 1 97 ? 10.792 1.902 -26.791 1.00 97.19 97 GLN A C 1
ATOM 801 O O . GLN A 1 97 ? 9.708 2.455 -26.615 1.00 97.19 97 GLN A O 1
ATOM 806 N N . SER A 1 98 ? 10.929 0.805 -27.541 1.00 97.06 98 SER A N 1
ATOM 807 C CA . SER A 1 98 ? 9.798 0.104 -28.159 1.00 97.06 98 SER A CA 1
ATOM 808 C C . SER A 1 98 ? 8.762 -0.291 -27.113 1.00 97.06 98 SER A C 1
ATOM 810 O O . SER A 1 98 ? 7.573 -0.085 -27.324 1.00 97.06 98 SER A O 1
ATOM 812 N N . LEU A 1 99 ? 9.204 -0.825 -25.975 1.00 96.69 99 LEU A N 1
ATOM 813 C CA . LEU A 1 99 ? 8.321 -1.261 -24.900 1.00 96.69 99 LEU A CA 1
ATOM 814 C C . LEU A 1 99 ? 7.572 -0.080 -24.266 1.00 96.69 99 LEU A C 1
ATOM 816 O O . LEU A 1 99 ? 6.375 -0.171 -24.003 1.00 96.69 99 LEU A O 1
ATOM 820 N N . LEU A 1 100 ? 8.253 1.051 -24.058 1.00 96.56 100 LEU A N 1
ATOM 821 C CA . LEU A 1 100 ? 7.612 2.275 -23.573 1.00 96.56 100 LEU A CA 1
ATOM 822 C C . LEU A 1 100 ? 6.536 2.790 -24.529 1.00 96.56 100 LEU A C 1
ATOM 824 O O . LEU A 1 100 ? 5.515 3.280 -24.056 1.00 96.56 100 LEU A O 1
ATOM 828 N N . GLN A 1 101 ? 6.774 2.710 -25.841 1.00 96.75 101 GLN A N 1
ATOM 829 C CA . GLN A 1 101 ? 5.813 3.134 -26.861 1.00 96.75 101 GLN A CA 1
ATOM 830 C C . GLN A 1 101 ? 4.625 2.174 -26.950 1.00 96.75 101 GLN A C 1
ATOM 832 O O . GLN A 1 101 ? 3.484 2.629 -26.965 1.00 96.75 101 GLN A O 1
ATOM 837 N N . GLU A 1 102 ? 4.894 0.866 -26.962 1.00 96.88 102 GLU A N 1
ATOM 838 C CA . GLU A 1 102 ? 3.891 -0.201 -27.052 1.00 96.88 102 GLU A CA 1
ATOM 839 C C . GLU A 1 102 ? 2.858 -0.097 -25.919 1.00 96.88 102 GLU A C 1
ATOM 841 O O . GLU A 1 102 ? 1.660 -0.146 -26.179 1.00 96.88 102 GLU A O 1
ATOM 846 N N . TYR A 1 103 ? 3.315 0.140 -24.685 1.00 95.94 103 TYR A N 1
ATOM 847 C CA . TYR A 1 103 ? 2.471 0.155 -23.483 1.00 95.94 103 TYR A CA 1
ATOM 848 C C . TYR A 1 103 ? 2.167 1.565 -22.948 1.00 95.94 103 TYR A C 1
ATOM 850 O O . TYR A 1 103 ? 1.686 1.722 -21.821 1.00 95.94 103 TYR A O 1
ATOM 858 N N . ALA A 1 104 ? 2.426 2.614 -23.739 1.00 93.81 104 ALA A N 1
ATOM 859 C CA . ALA A 1 104 ? 2.245 4.004 -23.311 1.00 93.81 104 ALA A CA 1
ATOM 860 C C . ALA A 1 104 ? 0.808 4.297 -22.852 1.00 93.81 104 ALA A C 1
ATOM 862 O O . ALA A 1 104 ? 0.596 4.994 -21.857 1.00 93.81 104 ALA A O 1
ATOM 863 N N . LEU A 1 105 ? -0.178 3.746 -23.569 1.00 92.50 105 LEU A N 1
ATOM 864 C CA . LEU A 1 105 ? -1.591 3.899 -23.231 1.00 92.50 105 LEU A CA 1
ATOM 865 C C . LEU A 1 105 ? -1.956 3.079 -21.989 1.00 92.50 105 LEU A C 1
ATOM 867 O O . LEU A 1 105 ? -2.706 3.558 -21.142 1.00 92.50 105 LEU A O 1
ATOM 871 N N . ASP A 1 106 ? -1.353 1.907 -21.794 1.00 92.81 106 ASP A N 1
ATOM 872 C CA . ASP A 1 106 ? -1.685 1.022 -20.674 1.00 92.81 106 ASP A CA 1
ATOM 873 C C . ASP A 1 106 ? -1.349 1.602 -19.301 1.00 92.81 106 ASP A C 1
ATOM 875 O O . ASP A 1 106 ? -1.937 1.211 -18.284 1.00 92.81 106 ASP A O 1
ATOM 879 N N . LYS A 1 107 ? -0.466 2.608 -19.257 1.00 91.19 107 LYS A N 1
ATOM 880 C CA . LYS A 1 107 ? -0.221 3.388 -18.044 1.00 91.19 107 LYS A CA 1
ATOM 881 C C . LYS A 1 107 ? -1.528 3.924 -17.447 1.00 91.19 107 LYS A C 1
ATOM 883 O O . LYS A 1 107 ? -1.688 3.892 -16.227 1.00 91.19 107 LYS A O 1
ATOM 888 N N . HIS A 1 108 ? -2.480 4.366 -18.270 1.00 91.31 108 HIS A N 1
ATOM 889 C CA . HIS A 1 108 ? -3.732 4.913 -17.753 1.00 91.31 108 HIS A CA 1
ATOM 890 C C . HIS A 1 108 ? -4.580 3.841 -17.044 1.00 91.31 108 HIS A C 1
ATOM 892 O O . HIS A 1 108 ? -5.269 4.148 -16.071 1.00 91.31 108 HIS A O 1
ATOM 898 N N . PHE A 1 109 ? -4.539 2.580 -17.490 1.00 92.06 109 PHE A N 1
ATOM 899 C CA . PHE A 1 109 ? -5.266 1.488 -16.836 1.00 92.06 109 PHE A CA 1
ATOM 900 C C . PHE A 1 109 ? -4.659 1.157 -15.471 1.00 92.06 109 PHE A C 1
ATOM 902 O O . PHE A 1 109 ? -5.399 0.887 -14.523 1.00 92.06 109 PHE A O 1
ATOM 909 N N . LEU A 1 110 ? -3.331 1.239 -15.337 1.00 92.00 110 LEU A N 1
ATOM 910 C CA . LEU A 1 110 ? -2.660 1.123 -14.039 1.00 92.00 110 LEU A CA 1
ATOM 911 C C . LEU A 1 110 ? -3.059 2.254 -13.091 1.00 92.00 110 LEU A C 1
ATOM 913 O O . LEU A 1 110 ? -3.308 1.997 -11.910 1.00 92.00 110 LEU A O 1
ATOM 917 N N . ASP A 1 111 ? -3.155 3.481 -13.606 1.00 89.56 111 ASP A N 1
ATOM 918 C CA . ASP A 1 111 ? -3.580 4.640 -12.823 1.00 89.56 111 ASP A CA 1
ATOM 919 C C . ASP A 1 111 ? -5.023 4.460 -12.314 1.00 89.56 111 ASP A C 1
ATOM 921 O O . ASP A 1 111 ? -5.284 4.610 -11.118 1.00 89.56 111 ASP A O 1
ATOM 925 N N . LEU A 1 112 ? -5.945 4.017 -13.177 1.00 91.12 112 LEU A N 1
ATOM 926 C CA . LEU A 1 112 ? -7.328 3.704 -12.796 1.00 91.12 112 LEU A CA 1
ATOM 927 C C . LEU A 1 112 ? -7.413 2.567 -11.772 1.00 91.12 112 LEU A C 1
ATOM 929 O O . LEU A 1 112 ? -8.131 2.680 -10.777 1.00 91.12 112 LEU A O 1
ATOM 933 N N . PHE A 1 113 ? -6.669 1.480 -11.983 1.00 91.06 113 PHE A N 1
ATOM 934 C CA . PHE A 1 113 ? -6.640 0.357 -11.050 1.00 91.06 113 PHE A CA 1
ATOM 935 C C . PHE A 1 113 ? -6.116 0.777 -9.673 1.00 91.06 113 PHE A C 1
ATOM 937 O O . PHE A 1 113 ? -6.657 0.360 -8.647 1.00 91.06 113 PHE A O 1
ATOM 944 N N . TYR A 1 114 ? -5.083 1.620 -9.626 1.00 90.12 114 TYR A N 1
ATOM 945 C CA . TYR A 1 114 ? -4.569 2.162 -8.374 1.00 90.12 114 TYR A CA 1
ATOM 946 C C . TYR A 1 114 ? -5.620 3.005 -7.648 1.00 90.12 114 TYR A C 1
ATOM 948 O O . TYR A 1 114 ? -5.819 2.806 -6.451 1.00 90.12 114 TYR A O 1
ATOM 956 N N . LEU A 1 115 ? -6.323 3.897 -8.351 1.00 88.56 115 LEU A N 1
ATOM 957 C CA . LEU A 1 115 ? -7.376 4.723 -7.753 1.00 88.56 115 LEU A CA 1
ATOM 958 C C . LEU A 1 115 ? -8.538 3.872 -7.225 1.00 88.56 115 LEU A C 1
ATOM 960 O O . LEU A 1 115 ? -8.977 4.069 -6.092 1.00 88.56 115 LEU A O 1
ATOM 964 N N . LEU A 1 116 ? -8.969 2.865 -7.989 1.00 91.25 116 LEU A N 1
ATOM 965 C CA . LEU A 1 116 ? -9.969 1.896 -7.536 1.00 91.25 116 LEU A CA 1
ATOM 966 C C . LEU A 1 116 ? -9.486 1.136 -6.297 1.00 91.25 116 LEU A C 1
ATOM 968 O O . LEU A 1 116 ? -10.234 0.926 -5.350 1.00 91.25 116 LEU A O 1
ATOM 972 N N . ARG A 1 117 ? -8.216 0.730 -6.259 1.00 91.50 117 ARG A N 1
ATOM 973 C CA . ARG A 1 117 ? -7.638 0.096 -5.073 1.00 91.50 117 ARG A CA 1
ATOM 974 C C . ARG A 1 117 ? -7.655 1.056 -3.879 1.00 91.50 117 ARG A C 1
ATOM 976 O O . ARG A 1 117 ? -7.982 0.628 -2.777 1.00 91.50 117 ARG A O 1
ATOM 983 N N . MET A 1 118 ? -7.325 2.329 -4.080 1.00 90.06 118 MET A N 1
ATOM 984 C CA . MET A 1 118 ? -7.320 3.348 -3.027 1.00 90.06 118 MET A CA 1
ATOM 985 C C . MET A 1 118 ? -8.711 3.607 -2.442 1.00 90.06 118 MET A C 1
ATOM 987 O O . MET A 1 118 ? -8.807 3.833 -1.239 1.00 90.06 118 MET A O 1
ATOM 991 N N . SER A 1 119 ? -9.792 3.478 -3.219 1.00 91.25 119 SER A N 1
ATOM 992 C CA . SER A 1 119 ? -11.156 3.652 -2.694 1.00 91.25 119 SER A CA 1
ATOM 993 C C . SER A 1 119 ? -11.558 2.592 -1.661 1.00 91.25 119 SER A C 1
ATOM 995 O O . SER A 1 119 ? -12.477 2.814 -0.879 1.00 91.25 119 SER A O 1
ATOM 997 N N . PHE A 1 120 ? -10.863 1.449 -1.606 1.00 94.25 120 PHE A N 1
ATOM 998 C CA . PHE A 1 120 ? -11.065 0.441 -0.560 1.00 94.25 120 PHE A CA 1
ATOM 999 C C . PHE A 1 120 ? -10.292 0.731 0.732 1.00 94.25 120 PHE A C 1
ATOM 1001 O O . PHE A 1 120 ? -10.572 0.094 1.749 1.00 94.25 120 PHE A O 1
ATOM 1008 N N . ALA A 1 121 ? -9.318 1.647 0.723 1.00 93.62 121 ALA A N 1
ATOM 1009 C CA . ALA A 1 121 ? -8.505 1.932 1.903 1.00 93.62 121 ALA A CA 1
ATOM 1010 C C . ALA A 1 121 ? -9.351 2.368 3.121 1.00 93.62 121 ALA A C 1
ATOM 1012 O O . ALA A 1 121 ? -9.204 1.717 4.161 1.00 93.62 121 ALA A O 1
ATOM 1013 N N . PRO A 1 122 ? -10.309 3.315 3.004 1.00 92.94 122 PRO A N 1
ATOM 1014 C CA . PRO A 1 122 ? -11.137 3.744 4.139 1.00 92.94 122 PRO A CA 1
ATOM 1015 C C . PRO A 1 122 ? -12.040 2.632 4.688 1.00 92.94 122 PRO A C 1
ATOM 1017 O O . PRO A 1 122 ? -12.253 2.522 5.895 1.00 92.94 122 PRO A O 1
ATOM 1020 N N . VAL A 1 123 ? -12.544 1.757 3.808 1.00 94.56 123 VAL A N 1
ATOM 1021 C CA . VAL A 1 123 ? -13.383 0.609 4.195 1.00 94.56 123 VAL A CA 1
ATOM 1022 C C . VAL A 1 123 ? -12.578 -0.383 5.034 1.00 94.56 123 VAL A C 1
ATOM 1024 O O . VAL A 1 123 ? -13.038 -0.857 6.073 1.00 94.56 123 VAL A O 1
ATOM 1027 N N . LEU A 1 124 ? -11.354 -0.690 4.598 1.00 95.94 124 LEU A N 1
ATOM 1028 C CA . LEU A 1 124 ? -10.468 -1.602 5.315 1.00 95.94 124 LEU A CA 1
ATOM 1029 C C . LEU A 1 124 ? -9.980 -0.999 6.635 1.00 95.94 124 LEU A C 1
ATOM 1031 O O . LEU A 1 124 ? -9.893 -1.723 7.627 1.00 95.94 124 LEU A O 1
ATOM 1035 N N . GLU A 1 125 ? -9.683 0.301 6.662 1.00 95.62 125 GLU A N 1
ATOM 1036 C CA . GLU A 1 125 ? -9.335 1.019 7.889 1.00 95.62 125 GLU A CA 1
ATOM 1037 C C . GLU A 1 125 ? -10.489 0.962 8.894 1.00 95.62 125 GLU A C 1
ATOM 1039 O O . GLU A 1 125 ? -10.297 0.509 10.023 1.00 95.62 125 GLU A O 1
ATOM 1044 N N . SER A 1 126 ? -11.700 1.311 8.455 1.00 95.12 126 SER A N 1
ATOM 1045 C CA . SER A 1 126 ? -12.910 1.291 9.278 1.00 95.12 126 SER A CA 1
ATOM 1046 C C . SER A 1 126 ? -13.182 -0.097 9.851 1.00 95.12 126 SER A C 1
ATOM 1048 O O . SER A 1 126 ? -13.433 -0.233 11.046 1.00 95.12 126 SER A O 1
ATOM 1050 N N . LEU A 1 127 ? -13.048 -1.157 9.047 1.00 96.81 127 LEU A N 1
ATOM 1051 C CA . LEU A 1 127 ? -13.199 -2.529 9.532 1.00 96.81 127 LEU A CA 1
ATOM 1052 C C . LEU A 1 127 ? -12.171 -2.874 10.626 1.00 96.81 127 LEU A C 1
ATOM 1054 O O . LEU A 1 127 ? -12.516 -3.528 11.610 1.00 96.81 127 LEU A O 1
ATOM 1058 N N . ILE A 1 128 ? -10.918 -2.427 10.486 1.00 97.19 128 ILE A N 1
ATOM 1059 C CA . ILE A 1 128 ? -9.872 -2.626 11.503 1.00 97.19 128 ILE A CA 1
ATOM 1060 C C . ILE A 1 128 ? -10.174 -1.842 12.782 1.00 97.19 128 ILE A C 1
ATOM 1062 O O . ILE A 1 128 ? -9.971 -2.362 13.881 1.00 97.19 128 ILE A O 1
ATOM 1066 N N . LEU A 1 129 ? -10.626 -0.598 12.657 1.00 97.31 129 LEU A N 1
ATOM 1067 C CA . LEU A 1 129 ? -10.947 0.258 13.795 1.00 97.31 129 LEU A CA 1
ATOM 1068 C C . LEU A 1 129 ? -12.162 -0.270 14.563 1.00 97.31 129 LEU A C 1
ATOM 1070 O O . LEU A 1 129 ? -12.110 -0.364 15.789 1.00 97.31 129 LEU A O 1
ATOM 1074 N N . LEU A 1 130 ? -13.205 -0.697 13.853 1.00 97.81 130 LEU A N 1
ATOM 1075 C CA . LEU A 1 130 ? -14.402 -1.290 14.444 1.00 97.81 130 LEU A CA 1
ATOM 1076 C C . LEU A 1 130 ? -14.109 -2.635 15.117 1.00 97.81 130 LEU A C 1
ATOM 1078 O O . LEU A 1 130 ? -14.594 -2.864 16.219 1.00 97.81 130 LEU A O 1
ATOM 1082 N N . ASP A 1 131 ? -13.269 -3.490 14.524 1.00 98.25 131 ASP A N 1
ATOM 1083 C CA . ASP A 1 131 ? -12.815 -4.741 15.157 1.00 98.25 131 ASP A CA 1
ATOM 1084 C C . ASP A 1 131 ? -12.120 -4.481 16.503 1.00 98.25 131 ASP A C 1
ATOM 1086 O O . ASP A 1 131 ? -12.385 -5.154 17.498 1.00 98.25 131 ASP A O 1
ATOM 1090 N N . ARG A 1 132 ? -11.251 -3.468 16.555 1.00 97.94 132 ARG A N 1
ATOM 1091 C CA . ARG A 1 132 ? -10.537 -3.079 17.780 1.00 97.94 132 ARG A CA 1
ATOM 1092 C C . ARG A 1 132 ? -11.463 -2.458 18.820 1.00 97.94 132 ARG A C 1
ATOM 1094 O O . ARG A 1 132 ? -11.319 -2.753 20.003 1.00 97.94 132 ARG A O 1
ATOM 1101 N N . LEU A 1 133 ? -12.396 -1.609 18.393 1.00 98.31 133 LEU A N 1
ATOM 1102 C CA . LEU A 1 133 ? -13.398 -1.022 19.278 1.00 98.31 133 LEU A CA 1
ATOM 1103 C C . LEU A 1 133 ? -14.294 -2.109 19.880 1.00 98.31 133 LEU A C 1
ATOM 1105 O O . LEU A 1 133 ? -14.539 -2.105 21.085 1.00 98.31 133 LEU A O 1
ATOM 1109 N N . LEU A 1 134 ? -14.747 -3.049 19.051 1.00 98.31 134 LEU A N 1
ATOM 1110 C CA . LEU A 1 134 ? -15.565 -4.175 19.482 1.00 98.31 134 LEU A CA 1
ATOM 1111 C C . LEU A 1 134 ? -14.805 -5.063 20.466 1.00 98.31 134 LEU A C 1
ATOM 1113 O O . LEU A 1 134 ? -15.341 -5.379 21.519 1.00 98.31 134 LEU A O 1
ATOM 1117 N N . TYR A 1 135 ? -13.539 -5.374 20.182 1.00 98.31 135 TYR A N 1
ATOM 1118 C CA . TYR A 1 135 ? -12.680 -6.118 21.102 1.00 98.31 135 TYR A CA 1
ATOM 1119 C C . TYR A 1 135 ? -12.594 -5.467 22.492 1.00 98.31 135 TYR A C 1
ATOM 1121 O O . TYR A 1 135 ? -12.688 -6.154 23.504 1.00 98.31 135 TYR A O 1
ATOM 1129 N N . LEU A 1 136 ? -12.458 -4.138 22.572 1.00 97.56 136 LEU A N 1
ATOM 1130 C CA . LEU A 1 136 ? -12.451 -3.437 23.862 1.00 97.56 136 LEU A CA 1
ATOM 1131 C C . LEU A 1 136 ? -13.787 -3.570 24.600 1.00 97.56 136 LEU A C 1
ATOM 1133 O O . LEU A 1 136 ? -13.795 -3.768 25.814 1.00 97.56 136 LEU A O 1
ATOM 1137 N N . LYS A 1 137 ? -14.907 -3.484 23.879 1.00 96.56 137 LYS A N 1
ATOM 1138 C CA . LYS A 1 137 ? -16.242 -3.664 24.462 1.00 96.56 137 LYS A CA 1
ATOM 1139 C C . LYS A 1 137 ? -16.453 -5.090 24.968 1.00 96.56 137 LYS A C 1
ATOM 1141 O O . LYS A 1 137 ? -16.896 -5.263 26.092 1.00 96.56 137 LYS A O 1
ATOM 1146 N N . GLU A 1 138 ? -16.032 -6.099 24.209 1.00 97.44 138 GLU A N 1
ATOM 1147 C CA . GLU A 1 138 ? -16.064 -7.508 24.636 1.00 97.44 138 GLU A CA 1
ATOM 1148 C C . GLU A 1 138 ? -15.236 -7.761 25.912 1.00 97.44 138 GLU A C 1
ATOM 1150 O O . GLU A 1 138 ? -15.576 -8.636 26.703 1.00 97.44 138 GLU A O 1
ATOM 1155 N N . LEU A 1 139 ? -14.177 -6.977 26.152 1.00 96.00 139 LEU A N 1
ATOM 1156 C CA . LEU A 1 139 ? -13.386 -7.012 27.391 1.00 96.00 139 LEU A CA 1
ATOM 1157 C C . LEU A 1 139 ? -14.007 -6.221 28.563 1.00 96.00 139 LEU A C 1
ATOM 1159 O O . LEU A 1 139 ? -13.392 -6.124 29.625 1.00 96.00 139 LEU A O 1
ATOM 1163 N N . GLY A 1 140 ? -15.191 -5.629 28.391 1.00 95.12 140 GLY A N 1
ATOM 1164 C CA . GLY A 1 140 ? -15.886 -4.841 29.413 1.00 95.12 140 GLY A CA 1
ATOM 1165 C C . GLY A 1 140 ? -15.499 -3.359 29.462 1.00 95.12 140 GLY A C 1
ATOM 1166 O O . GLY A 1 140 ? -15.947 -2.629 30.349 1.00 95.12 140 GLY A O 1
ATOM 1167 N N . TYR A 1 141 ? -14.696 -2.860 28.514 1.00 95.69 141 TYR A N 1
ATOM 1168 C CA . TYR A 1 141 ? -14.406 -1.427 28.396 1.00 95.69 141 TYR A CA 1
ATOM 1169 C C . TYR A 1 141 ? -15.534 -0.700 27.651 1.00 95.69 141 TYR A C 1
ATOM 1171 O O . TYR A 1 141 ? -15.352 -0.199 26.539 1.00 95.69 141 TYR A O 1
ATOM 1179 N N . GLU A 1 142 ? -16.711 -0.613 28.270 1.00 93.62 142 GLU A N 1
ATOM 1180 C CA . GLU A 1 142 ? -17.920 -0.079 27.624 1.00 93.62 142 GLU A CA 1
ATOM 1181 C C . GLU A 1 142 ? -17.778 1.371 27.156 1.00 93.62 142 GLU A C 1
ATOM 1183 O O . GLU A 1 142 ? -18.245 1.738 26.072 1.00 93.62 142 GLU A O 1
ATOM 1188 N N . ARG A 1 143 ? -17.046 2.179 27.931 1.00 96.44 143 ARG A N 1
ATOM 1189 C CA . ARG A 1 143 ? -16.707 3.574 27.613 1.00 96.44 143 ARG A CA 1
ATOM 1190 C C . ARG A 1 143 ? -15.505 3.660 26.673 1.00 96.44 143 ARG A C 1
ATOM 1192 O O . ARG A 1 143 ? -14.527 4.350 26.964 1.00 96.44 143 ARG A O 1
ATOM 1199 N N . SER A 1 144 ? -15.584 2.918 25.575 1.00 97.38 144 SER A N 1
ATOM 1200 C CA . SER A 1 144 ? -14.659 2.996 24.449 1.00 97.38 144 SER A CA 1
ATOM 1201 C C . SER A 1 144 ? -15.367 3.608 23.248 1.00 97.38 144 SER A C 1
ATOM 1203 O O . SER A 1 144 ? -16.507 3.245 22.947 1.00 97.38 144 SER A O 1
ATOM 1205 N N . TYR A 1 145 ? -14.682 4.517 22.563 1.00 96.94 145 TYR A N 1
ATOM 1206 C CA . TYR A 1 145 ? -15.218 5.327 21.475 1.00 96.94 145 TYR A CA 1
ATOM 1207 C C . TYR A 1 145 ? -14.231 5.362 20.315 1.00 96.94 145 TYR A C 1
ATOM 1209 O O . TYR A 1 145 ? -13.017 5.360 20.528 1.00 96.94 145 TYR A O 1
ATOM 1217 N N . LEU A 1 146 ? -14.764 5.421 19.098 1.00 97.44 146 LEU A N 1
ATOM 1218 C CA . LEU A 1 146 ? -14.015 5.799 17.909 1.00 97.44 146 LEU A CA 1
ATOM 1219 C C . LEU A 1 146 ? -14.331 7.266 17.628 1.00 97.44 146 LEU A C 1
ATOM 1221 O O . LEU A 1 146 ? -15.497 7.606 17.435 1.00 97.44 146 LEU A O 1
ATOM 1225 N N . ILE A 1 147 ? -13.315 8.118 17.660 1.00 95.56 147 ILE A N 1
ATOM 1226 C CA . ILE A 1 147 ? -13.454 9.557 17.442 1.00 95.56 147 ILE A CA 1
ATOM 1227 C C . ILE A 1 147 ? -12.672 9.968 16.204 1.00 95.56 147 ILE A C 1
ATOM 1229 O O . ILE A 1 147 ? -11.590 9.437 15.958 1.00 95.56 147 ILE A O 1
ATOM 1233 N N . ASP A 1 148 ? -13.219 10.914 15.452 1.00 93.50 148 ASP A N 1
ATOM 1234 C CA . ASP A 1 148 ? -12.490 11.629 14.412 1.00 93.50 148 ASP A CA 1
ATOM 1235 C C . ASP A 1 148 ? -11.742 12.801 15.063 1.00 93.50 148 ASP A C 1
ATOM 1237 O O . ASP A 1 148 ? -12.361 13.665 15.687 1.00 93.50 148 ASP A O 1
ATOM 1241 N N . LEU A 1 149 ? -10.411 12.760 15.035 1.00 91.50 149 LEU A N 1
ATOM 1242 C CA . LEU A 1 149 ? -9.545 13.632 15.831 1.00 91.50 149 LEU A CA 1
ATOM 1243 C C . LEU A 1 149 ? -8.745 14.622 14.982 1.00 91.50 149 LEU A C 1
ATOM 1245 O O . LEU A 1 149 ? -8.391 15.692 15.478 1.00 91.50 149 LEU A O 1
ATOM 1249 N N . PHE A 1 150 ? -8.421 14.276 13.737 1.00 89.75 150 PHE A N 1
ATOM 1250 C CA . PHE A 1 150 ? -7.536 15.079 12.896 1.00 89.75 150 PHE A CA 1
ATOM 1251 C C . PHE A 1 150 ? -8.131 15.319 11.515 1.00 89.75 150 PHE A C 1
ATOM 1253 O O . PHE A 1 150 ? -8.963 14.566 11.037 1.00 89.75 150 PHE A O 1
ATOM 1260 N N . ASP A 1 151 ? -7.638 16.345 10.831 1.00 87.38 151 ASP A N 1
ATOM 1261 C CA . ASP A 1 151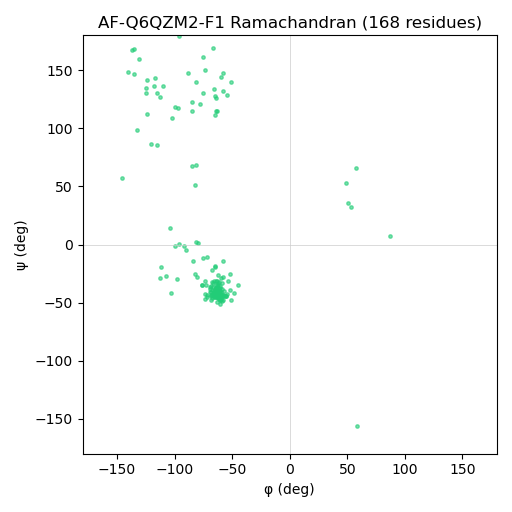 ? -7.908 16.493 9.407 1.00 87.38 151 ASP A CA 1
ATOM 1262 C C . ASP A 1 151 ? -7.263 15.316 8.632 1.00 87.38 151 ASP A C 1
ATOM 1264 O O . ASP A 1 151 ? -6.061 15.066 8.809 1.00 87.38 151 ASP A O 1
ATOM 1268 N N . PRO A 1 152 ? -8.013 14.585 7.783 1.00 86.25 152 PRO A N 1
ATOM 1269 C CA . PRO A 1 152 ? -7.513 13.400 7.081 1.00 86.25 152 PRO A CA 1
ATOM 1270 C C . PRO A 1 152 ? -6.426 13.706 6.037 1.00 86.25 152 PRO A C 1
ATOM 1272 O O . PRO A 1 152 ? -5.610 12.835 5.721 1.00 86.25 152 PRO A O 1
ATOM 1275 N N . VAL A 1 153 ? -6.344 14.940 5.530 1.00 87.44 153 VAL A N 1
ATOM 1276 C CA . VAL A 1 153 ? -5.266 15.392 4.638 1.00 87.44 153 VAL A CA 1
ATOM 1277 C C . VAL A 1 153 ? -3.978 15.590 5.445 1.00 87.44 153 VAL A C 1
ATOM 1279 O O . VAL A 1 153 ? -2.914 15.059 5.082 1.00 87.44 153 VAL A O 1
ATOM 1282 N N . ILE A 1 154 ? -4.068 16.273 6.593 1.00 87.12 154 ILE A N 1
ATOM 1283 C CA . ILE A 1 154 ? -2.927 16.542 7.489 1.00 87.12 154 ILE A CA 1
ATOM 1284 C C . ILE A 1 154 ? -2.428 15.248 8.147 1.00 87.12 154 ILE A C 1
ATOM 1286 O O . ILE A 1 154 ? -1.227 14.954 8.129 1.00 87.12 154 ILE A O 1
ATOM 1290 N N . SER A 1 155 ? -3.338 14.438 8.684 1.00 86.31 155 SER A N 1
ATOM 1291 C CA . SER A 1 155 ? -3.061 13.142 9.299 1.00 86.31 155 SER A CA 1
ATOM 1292 C C . SER A 1 155 ? -4.042 12.082 8.786 1.00 86.31 155 SER A C 1
ATOM 1294 O O . SER A 1 155 ? -5.114 11.918 9.359 1.00 86.31 155 SER A O 1
ATOM 1296 N N . PRO A 1 156 ? -3.634 11.265 7.792 1.00 82.31 156 PRO A N 1
ATOM 1297 C CA . PRO A 1 156 ? -4.375 10.112 7.285 1.00 82.31 156 PRO A CA 1
ATOM 1298 C C . PRO A 1 156 ? -4.968 9.230 8.378 1.00 82.31 156 PRO A C 1
ATOM 1300 O O . PRO A 1 156 ? -6.064 8.706 8.238 1.00 82.31 156 PRO A O 1
ATOM 1303 N N . ARG A 1 157 ? -4.248 9.105 9.500 1.00 84.88 157 ARG A N 1
ATOM 1304 C CA . ARG A 1 157 ? -4.713 8.425 10.712 1.00 84.88 157 ARG A CA 1
ATOM 1305 C C . ARG A 1 157 ? -5.520 9.405 11.555 1.00 84.88 157 ARG A C 1
ATOM 1307 O O . ARG A 1 157 ? -5.052 9.842 12.607 1.00 84.88 157 ARG A O 1
ATOM 1314 N N . HIS A 1 158 ? -6.675 9.797 11.039 1.00 90.12 158 HIS A N 1
ATOM 1315 C CA . HIS A 1 158 ? -7.529 10.801 11.662 1.00 90.12 158 HIS A CA 1
ATOM 1316 C C . HIS A 1 158 ? -8.415 10.224 12.762 1.00 90.12 158 HIS A C 1
ATOM 1318 O O . HIS A 1 158 ? -8.721 10.918 13.727 1.00 90.12 158 HIS A O 1
ATOM 1324 N N . PHE A 1 159 ? -8.724 8.928 12.702 1.00 94.62 159 PHE A N 1
ATOM 1325 C CA . PHE A 1 159 ? -9.468 8.261 13.760 1.00 94.62 159 PHE A CA 1
ATOM 1326 C C . PHE A 1 159 ? -8.597 7.847 14.951 1.00 94.62 159 PHE A C 1
ATOM 1328 O O . PHE A 1 159 ? -7.508 7.285 14.798 1.00 94.62 159 PHE A O 1
ATOM 1335 N N . ALA A 1 160 ? -9.139 8.016 16.156 1.00 94.81 160 ALA A N 1
ATOM 1336 C CA .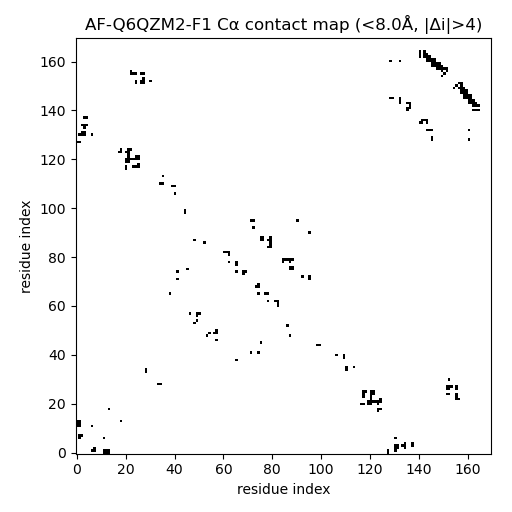 ALA A 1 160 ? -8.570 7.517 17.401 1.00 94.81 160 ALA A CA 1
ATOM 1337 C C . ALA A 1 160 ? -9.567 6.624 18.150 1.00 94.81 160 ALA A C 1
ATOM 1339 O O . ALA A 1 160 ? -10.763 6.904 18.204 1.00 94.81 160 ALA A O 1
ATOM 1340 N N . ILE A 1 161 ? -9.060 5.554 18.768 1.00 96.94 161 ILE A N 1
ATOM 1341 C CA . ILE A 1 161 ? -9.827 4.749 19.725 1.00 96.94 161 ILE A CA 1
ATOM 1342 C C . ILE A 1 161 ? -9.471 5.235 21.126 1.00 96.94 161 ILE A C 1
ATOM 1344 O O . ILE A 1 161 ? -8.317 5.130 21.544 1.00 96.94 161 ILE A O 1
ATOM 1348 N N . VAL A 1 162 ? -10.460 5.748 21.852 1.00 96.50 162 VAL A N 1
ATOM 1349 C CA . VAL A 1 162 ? -10.301 6.265 23.216 1.00 96.50 162 VAL A CA 1
ATOM 1350 C C . VAL A 1 162 ? -11.111 5.403 24.167 1.00 96.50 162 VAL A C 1
ATOM 1352 O O . VAL A 1 162 ? -12.289 5.164 23.922 1.00 96.50 162 VAL A O 1
ATOM 1355 N N . SER A 1 163 ? -10.494 4.948 25.258 1.00 95.88 163 SER A N 1
ATOM 1356 C CA . SER A 1 163 ? -11.161 4.164 26.300 1.00 95.88 163 SER A CA 1
ATOM 1357 C C . SER A 1 163 ? -10.978 4.817 27.665 1.00 95.88 163 SER A C 1
ATOM 1359 O O . SER A 1 163 ? -9.863 5.179 28.044 1.00 95.88 163 SER A O 1
ATOM 1361 N N . ILE A 1 164 ? -12.073 4.980 28.408 1.00 93.94 164 ILE A N 1
ATOM 1362 C CA . ILE A 1 164 ? -12.076 5.643 29.714 1.00 93.94 164 ILE A CA 1
ATOM 1363 C C . ILE A 1 164 ? -12.142 4.590 30.817 1.00 93.94 164 ILE A C 1
ATOM 1365 O O . ILE A 1 164 ? -13.198 3.994 31.071 1.00 93.94 164 ILE A O 1
ATOM 1369 N N . LYS A 1 165 ? -11.027 4.414 31.534 1.00 85.44 165 LYS A N 1
ATOM 1370 C CA . LYS A 1 165 ? -10.941 3.495 32.676 1.00 85.44 165 LYS A CA 1
ATOM 1371 C C . LYS A 1 165 ? -12.038 3.815 33.709 1.00 85.44 165 LYS A C 1
ATOM 1373 O O . LYS A 1 165 ? -12.183 4.985 34.078 1.00 85.44 165 LYS A O 1
ATOM 1378 N N . PRO A 1 166 ? -12.836 2.827 34.158 1.00 77.94 166 PRO A N 1
ATOM 1379 C CA . PRO A 1 166 ? -13.759 2.998 35.282 1.00 77.94 166 PRO A CA 1
ATOM 1380 C C . PRO A 1 166 ? -13.030 3.597 36.485 1.00 77.94 166 PRO A C 1
ATOM 1382 O O . PRO A 1 166 ? -11.882 3.234 36.746 1.00 77.94 166 PRO A O 1
ATOM 1385 N N . GLN A 1 167 ? -13.670 4.521 37.205 1.00 74.06 167 GLN A N 1
ATOM 1386 C CA . GLN A 1 167 ? -13.145 4.934 38.503 1.00 74.06 167 GLN A CA 1
ATOM 1387 C C . GLN A 1 167 ? -13.211 3.709 39.414 1.00 74.06 167 GLN A C 1
ATOM 1389 O O . GLN A 1 167 ? -14.296 3.191 39.671 1.00 74.06 167 GLN A O 1
ATOM 1394 N N . THR A 1 168 ? -12.055 3.208 39.844 1.00 68.31 168 THR A N 1
ATOM 1395 C CA . THR A 1 168 ? -12.005 2.206 40.904 1.00 68.31 168 THR A CA 1
ATOM 1396 C C . THR A 1 168 ? -12.531 2.895 42.160 1.00 68.31 168 THR A C 1
ATOM 1398 O O . THR A 1 168 ? -11.891 3.830 42.638 1.00 68.31 168 THR A O 1
ATOM 1401 N N . GLN A 1 169 ? -13.706 2.504 42.656 1.00 53.12 169 GLN A N 1
ATOM 1402 C CA . GLN A 1 169 ? -14.081 2.852 44.025 1.00 53.12 169 GLN A CA 1
ATOM 1403 C C . GLN A 1 169 ? -13.050 2.165 44.930 1.00 53.12 169 GLN A C 1
ATOM 1405 O O . GLN A 1 169 ? -12.902 0.944 44.856 1.00 53.12 169 GLN A O 1
ATOM 1410 N N . GLN A 1 170 ? -12.246 2.970 45.632 1.00 41.72 170 GLN A N 1
ATOM 1411 C CA . GLN A 1 170 ? -11.355 2.500 46.695 1.00 41.72 170 GLN A CA 1
ATOM 1412 C C . GLN A 1 170 ? -12.178 2.073 47.904 1.00 41.72 170 GLN A C 1
ATOM 1414 O O . GLN A 1 170 ? -13.192 2.755 48.177 1.00 41.72 170 GLN A O 1
#